Protein AF-A0A6L7Z6E6-F1 (afdb_monomer_lite)

Secondary structure (DSSP, 8-state):
----------PPPP---HHHHHHHHHHHHTT---S------STTS-HHHHHHHHHHHHT--SSSSS-SSSHHHHHHHTT--TT-------PPPSS---HHHHHHHHHHHHHHHHHHHHHS-SPPP-S-S--PPPGGGGGGTT-

pLDDT: mean 84.05, std 14.85, range [33.03, 96.75]

Structure (mmCIF, N/CA/C/O backbone):
data_AF-A0A6L7Z6E6-F1
#
_entry.id   AF-A0A6L7Z6E6-F1
#
loop_
_atom_site.group_PDB
_atom_site.id
_atom_site.type_symbol
_atom_site.label_atom_id
_atom_site.label_alt_id
_atom_site.label_comp_id
_atom_site.label_asym_id
_atom_site.label_entity_id
_atom_site.label_seq_id
_atom_site.pdbx_PDB_ins_code
_atom_site.Cartn_x
_atom_site.Cartn_y
_atom_site.Cartn_z
_atom_site.occupancy
_atom_site.B_iso_or_equiv
_atom_site.auth_seq_id
_atom_site.auth_comp_id
_atom_site.auth_asym_id
_atom_site.auth_atom_id
_atom_site.pdbx_PDB_model_num
ATOM 1 N N . MET A 1 1 ? -24.238 17.862 -22.749 1.00 34.19 1 MET A N 1
ATOM 2 C CA . MET A 1 1 ? -22.838 18.314 -22.586 1.00 34.19 1 MET A CA 1
ATOM 3 C C . MET A 1 1 ? -22.547 18.560 -21.108 1.00 34.19 1 MET A C 1
ATOM 5 O O . MET A 1 1 ? -22.607 19.686 -20.641 1.00 34.19 1 MET A O 1
ATOM 9 N N . THR A 1 2 ? -22.264 17.507 -20.345 1.00 33.31 2 THR A N 1
ATOM 10 C CA . THR A 1 2 ? -21.735 17.627 -18.981 1.00 33.31 2 THR A CA 1
ATOM 11 C C . THR A 1 2 ? -20.243 17.354 -19.055 1.00 33.31 2 THR A C 1
ATOM 13 O O . THR A 1 2 ? -19.814 16.270 -19.447 1.00 33.31 2 THR A O 1
ATOM 16 N N . ARG A 1 3 ? -19.441 18.376 -18.746 1.00 34.81 3 ARG A N 1
ATOM 17 C CA . ARG A 1 3 ? -17.991 18.257 -18.601 1.00 34.81 3 ARG A CA 1
ATOM 18 C C . ARG A 1 3 ? -17.717 17.154 -17.574 1.00 34.81 3 ARG A C 1
ATOM 20 O O . ARG A 1 3 ? -17.833 17.395 -16.376 1.00 34.81 3 ARG A O 1
ATOM 27 N N . ARG A 1 4 ? -17.336 15.954 -18.029 1.00 38.50 4 ARG A N 1
ATOM 28 C CA . ARG A 1 4 ? -16.547 15.020 -17.217 1.00 38.50 4 ARG A CA 1
ATOM 29 C C . ARG A 1 4 ? -15.215 15.720 -16.976 1.00 38.50 4 ARG A C 1
ATOM 31 O O . ARG A 1 4 ? -14.264 15.540 -17.731 1.00 38.50 4 ARG A O 1
ATOM 38 N N . GLY A 1 5 ? -15.189 16.608 -15.981 1.00 33.03 5 GLY A N 1
ATOM 39 C CA . GLY A 1 5 ? -13.944 17.094 -15.410 1.00 33.03 5 GLY A CA 1
ATOM 40 C C . GLY A 1 5 ? -13.086 15.874 -15.115 1.00 33.03 5 GLY A C 1
ATOM 41 O O . GLY A 1 5 ? -13.632 14.847 -14.712 1.00 33.03 5 GLY A O 1
ATOM 42 N N . ARG A 1 6 ? -11.785 15.965 -15.409 1.00 40.69 6 ARG A N 1
ATOM 43 C CA . ARG A 1 6 ? -10.768 14.977 -15.036 1.00 40.69 6 ARG A CA 1
ATOM 44 C C . ARG A 1 6 ? -11.063 14.481 -13.617 1.00 40.69 6 ARG A C 1
ATOM 46 O O . ARG A 1 6 ? -10.716 15.149 -12.654 1.00 40.69 6 ARG A O 1
ATOM 53 N N . ALA A 1 7 ? -11.767 13.361 -13.491 1.00 44.19 7 ALA A N 1
ATOM 54 C CA . ALA A 1 7 ? -11.924 12.696 -12.218 1.00 44.19 7 ALA A CA 1
ATOM 55 C C . ALA A 1 7 ? -10.531 12.167 -11.914 1.00 44.19 7 ALA A C 1
ATOM 57 O O . ALA A 1 7 ? -9.995 11.402 -12.717 1.00 44.19 7 ALA A O 1
ATOM 58 N N . ASP A 1 8 ? -9.921 12.672 -10.844 1.00 52.31 8 ASP A N 1
ATOM 59 C CA . ASP A 1 8 ? -8.631 12.226 -10.330 1.00 52.31 8 ASP A CA 1
ATOM 60 C C . ASP A 1 8 ? -8.484 10.715 -10.539 1.00 52.31 8 ASP A C 1
ATOM 62 O O . ASP A 1 8 ? -9.276 9.936 -10.006 1.00 52.31 8 ASP A O 1
ATOM 66 N N . ALA A 1 9 ? -7.524 10.312 -11.373 1.00 63.00 9 ALA A N 1
ATOM 67 C CA . ALA A 1 9 ? -7.288 8.917 -11.717 1.00 63.00 9 ALA A CA 1
ATOM 68 C C . ALA A 1 9 ? -6.926 8.153 -10.430 1.00 63.00 9 ALA A C 1
ATOM 70 O O . ALA A 1 9 ? -5.806 8.230 -9.929 1.00 63.00 9 ALA A O 1
ATOM 71 N N . SER A 1 10 ? -7.915 7.508 -9.821 1.00 67.25 10 SER A N 1
ATOM 72 C CA . SER A 1 10 ? -7.824 6.843 -8.526 1.00 67.25 10 SER A CA 1
ATOM 73 C C . SER A 1 10 ? -8.592 5.527 -8.618 1.00 67.25 10 SER A C 1
ATOM 75 O O . SER A 1 10 ? -9.678 5.503 -9.212 1.00 67.25 10 SER A O 1
ATOM 77 N N . PRO A 1 11 ? -8.072 4.427 -8.043 1.00 73.44 11 PRO A N 1
ATOM 78 C CA . PRO A 1 11 ? -8.787 3.163 -8.018 1.00 73.44 11 PRO A CA 1
ATOM 79 C C . PRO A 1 11 ? -10.180 3.303 -7.381 1.00 73.44 11 PRO A C 1
ATOM 81 O O . PRO A 1 11 ? -10.374 4.106 -6.458 1.00 73.44 11 PRO A O 1
ATOM 84 N N . PRO A 1 12 ? -11.167 2.509 -7.834 1.00 73.62 12 PRO A N 1
ATOM 85 C CA . PRO A 1 12 ? -12.499 2.524 -7.247 1.00 73.62 12 PRO A CA 1
ATOM 86 C C . PRO A 1 12 ? -12.455 2.101 -5.773 1.00 73.62 12 PRO A C 1
ATOM 88 O O . PRO A 1 12 ? -11.574 1.360 -5.333 1.00 73.62 12 PRO A O 1
ATOM 91 N N . ALA A 1 13 ? -13.445 2.552 -4.999 1.00 79.19 13 ALA A N 1
ATOM 92 C CA . ALA A 1 13 ? -13.588 2.136 -3.608 1.00 79.19 13 ALA A CA 1
ATOM 93 C C . ALA A 1 13 ? -13.787 0.613 -3.509 1.00 79.19 13 ALA A C 1
ATOM 95 O O . ALA A 1 13 ? -14.571 0.033 -4.263 1.00 79.19 13 ALA A O 1
ATOM 96 N N . PHE A 1 14 ? -13.104 -0.024 -2.556 1.00 85.31 14 PHE A N 1
ATOM 97 C CA . PHE A 1 14 ? -13.223 -1.460 -2.309 1.00 85.31 14 PHE A CA 1
ATOM 98 C C . PHE A 1 14 ? -14.614 -1.812 -1.757 1.00 85.31 14 PHE A C 1
ATOM 100 O O . PHE A 1 14 ? -15.100 -1.180 -0.817 1.00 85.31 14 PHE A O 1
ATOM 107 N N . ARG A 1 15 ? -15.261 -2.823 -2.347 1.00 84.94 15 ARG A N 1
ATOM 108 C CA . ARG A 1 15 ? -16.601 -3.309 -1.980 1.00 84.94 15 ARG A CA 1
ATOM 109 C C . ARG A 1 15 ? -16.581 -4.832 -1.806 1.00 84.94 15 ARG A C 1
ATOM 111 O O . ARG A 1 15 ? -15.738 -5.507 -2.385 1.00 84.94 15 ARG A O 1
ATOM 118 N N . GLY A 1 16 ? -17.538 -5.362 -1.042 1.00 90.25 16 GLY A N 1
ATOM 119 C CA . GLY A 1 16 ? -17.655 -6.798 -0.750 1.00 90.25 16 GLY A CA 1
ATOM 120 C C . GLY A 1 16 ? -16.907 -7.224 0.516 1.00 90.25 16 GLY A C 1
ATOM 121 O O . GLY A 1 16 ? -16.589 -6.375 1.354 1.00 90.25 16 GLY A O 1
ATOM 122 N N . HIS A 1 17 ? -16.676 -8.536 0.664 1.00 92.94 17 HIS A N 1
ATOM 123 C CA . HIS A 1 17 ? -15.865 -9.139 1.737 1.00 92.94 17 HIS A CA 1
ATOM 124 C C . HIS A 1 17 ? -16.218 -8.613 3.140 1.00 92.94 17 HIS A C 1
ATOM 126 O O . HIS A 1 17 ? -15.341 -8.166 3.874 1.00 92.94 17 HIS A O 1
ATOM 132 N N . LYS A 1 18 ? -17.513 -8.541 3.483 1.00 94.75 18 LYS A N 1
ATOM 133 C CA . LYS A 1 18 ? -17.989 -7.826 4.684 1.00 94.75 18 LYS A CA 1
ATOM 134 C C . LYS A 1 18 ? -17.409 -8.424 5.965 1.00 94.75 18 LYS A C 1
ATOM 136 O O . LYS A 1 18 ? -16.905 -7.678 6.800 1.00 94.75 18 LYS A O 1
ATOM 141 N N . GLU A 1 19 ? -17.435 -9.744 6.067 1.00 95.56 19 GLU A N 1
ATOM 142 C CA . GLU A 1 19 ? -16.967 -10.519 7.215 1.00 95.56 19 GLU A CA 1
ATOM 143 C C . GLU A 1 19 ? -15.454 -10.353 7.386 1.00 95.56 19 GLU A C 1
ATOM 145 O O . GLU A 1 19 ? -14.976 -10.010 8.465 1.00 95.56 19 GLU A O 1
ATOM 150 N N . LEU A 1 20 ? -14.701 -10.486 6.289 1.00 94.44 20 LEU A N 1
ATOM 151 C CA . LEU A 1 20 ? -13.252 -10.287 6.281 1.00 94.44 20 LEU A CA 1
ATOM 152 C C . LEU A 1 20 ? -12.868 -8.849 6.649 1.00 94.44 20 LEU A C 1
ATOM 154 O O . LEU A 1 20 ? -11.940 -8.637 7.428 1.00 94.44 20 LEU A O 1
ATOM 158 N N . ARG A 1 21 ? -13.588 -7.850 6.125 1.00 94.12 21 ARG A N 1
ATOM 159 C CA . ARG A 1 21 ? -13.359 -6.447 6.486 1.00 94.12 21 ARG A CA 1
ATOM 160 C C . ARG A 1 21 ? -13.622 -6.206 7.970 1.00 94.12 21 ARG A C 1
ATOM 162 O O . ARG A 1 21 ? -12.793 -5.585 8.621 1.00 94.12 21 ARG A O 1
ATOM 169 N N . ALA A 1 22 ? -14.716 -6.730 8.520 1.00 94.12 22 ALA A N 1
ATOM 170 C CA . ALA A 1 22 ? -15.003 -6.612 9.949 1.00 94.12 22 ALA A CA 1
ATOM 171 C C . ALA A 1 22 ? -13.909 -7.266 10.813 1.00 94.12 22 ALA A C 1
ATOM 173 O O . ALA A 1 22 ? -13.439 -6.652 11.771 1.00 94.12 22 ALA A O 1
ATOM 174 N N . ALA A 1 23 ? -13.449 -8.464 10.437 1.00 95.19 23 ALA A N 1
ATOM 175 C CA . ALA A 1 23 ? -12.379 -9.168 11.140 1.00 95.19 23 ALA A CA 1
ATOM 176 C C . ALA A 1 23 ? -11.054 -8.385 11.119 1.00 95.19 23 ALA A C 1
ATOM 178 O O . ALA A 1 23 ? -10.439 -8.189 12.166 1.00 95.19 23 ALA A O 1
ATOM 179 N N . LEU A 1 24 ? -10.640 -7.876 9.953 1.00 95.06 24 LEU A N 1
ATOM 180 C CA . LEU A 1 24 ? -9.413 -7.083 9.810 1.00 95.06 24 LEU A CA 1
ATOM 181 C C . LEU A 1 24 ? -9.493 -5.745 10.554 1.00 95.06 24 LEU A C 1
ATOM 183 O O . LEU A 1 24 ? -8.534 -5.359 11.220 1.00 95.06 24 LEU A O 1
ATOM 187 N N . SER A 1 25 ? -10.635 -5.056 10.485 1.00 93.56 25 SER A N 1
ATOM 188 C CA . SER A 1 25 ? -10.872 -3.829 11.251 1.00 93.56 25 SER A CA 1
ATOM 189 C C . SER A 1 25 ? -10.802 -4.088 12.756 1.00 93.56 25 SER A C 1
ATOM 191 O O . SER A 1 25 ? -10.158 -3.323 13.471 1.00 93.56 25 SER A O 1
ATOM 193 N N . SER A 1 26 ? -11.389 -5.189 13.240 1.00 94.81 26 SER A N 1
ATOM 194 C CA . SER A 1 26 ? -11.287 -5.569 14.651 1.00 94.81 26 SER A CA 1
ATOM 195 C C . SER A 1 26 ? -9.857 -5.938 15.052 1.00 94.81 26 SER A C 1
ATOM 197 O O . SER A 1 26 ? -9.450 -5.599 16.159 1.00 94.81 26 SER A O 1
ATOM 199 N N . ALA A 1 27 ? -9.103 -6.645 14.208 1.00 95.62 27 ALA A N 1
ATOM 200 C CA . ALA A 1 27 ? -7.716 -7.007 14.504 1.00 95.62 27 ALA A CA 1
ATOM 201 C C . ALA A 1 27 ? -6.813 -5.768 14.577 1.00 95.62 27 ALA A C 1
ATOM 203 O O . ALA A 1 27 ? -5.971 -5.667 15.463 1.00 95.62 27 ALA A O 1
ATOM 204 N N . LEU A 1 28 ? -7.029 -4.791 13.691 1.00 93.50 28 LEU A N 1
ATOM 205 C CA . LEU A 1 28 ? -6.336 -3.504 13.741 1.00 93.50 28 LEU A CA 1
ATOM 206 C C . LEU A 1 28 ? -6.677 -2.712 15.005 1.00 93.50 28 LEU A C 1
ATOM 208 O O . LEU A 1 28 ? -5.767 -2.218 15.659 1.00 93.50 28 LEU A O 1
ATOM 212 N N . ALA A 1 29 ? -7.960 -2.626 15.368 1.00 91.88 29 ALA A N 1
ATOM 213 C CA . ALA A 1 29 ? -8.397 -1.910 16.569 1.00 91.88 29 ALA A CA 1
ATOM 214 C C . ALA A 1 29 ? -7.865 -2.534 17.870 1.00 91.88 29 ALA A C 1
ATOM 216 O O . ALA A 1 29 ? -7.687 -1.834 18.860 1.00 91.88 29 ALA A O 1
ATOM 217 N N . ARG A 1 30 ? -7.622 -3.850 17.870 1.00 95.88 30 ARG A N 1
ATOM 218 C CA . ARG A 1 30 ? -7.055 -4.594 19.005 1.00 95.88 30 ARG A CA 1
ATOM 219 C C . ARG A 1 30 ? -5.529 -4.701 18.959 1.00 95.88 30 ARG A C 1
ATOM 221 O O . ARG A 1 30 ? -4.965 -5.354 19.826 1.00 95.88 30 ARG A O 1
ATOM 228 N N . GLU A 1 31 ? -4.885 -4.134 17.938 1.00 94.12 31 GLU A N 1
ATOM 229 C CA . GLU A 1 31 ? -3.440 -4.259 17.693 1.00 94.12 31 GLU A CA 1
ATOM 230 C C . GLU A 1 31 ? -2.948 -5.718 17.586 1.00 94.12 31 GLU A C 1
ATOM 232 O O . GLU A 1 31 ? -1.794 -6.030 17.860 1.00 94.12 31 GLU A O 1
ATOM 237 N N . THR A 1 32 ? -3.818 -6.631 17.141 1.00 96.75 32 THR A N 1
ATOM 238 C CA . THR A 1 32 ? -3.513 -8.065 16.985 1.00 96.75 32 THR A CA 1
ATOM 239 C C . THR A 1 32 ? -3.244 -8.479 15.540 1.00 96.75 32 THR A C 1
ATOM 241 O O . THR A 1 32 ? -3.034 -9.662 15.262 1.00 96.75 32 THR A O 1
ATOM 244 N N . LEU A 1 33 ? -3.268 -7.535 14.593 1.00 94.56 33 LEU A N 1
ATOM 245 C CA . LEU A 1 33 ? -2.946 -7.831 13.201 1.00 94.56 33 LEU A CA 1
ATOM 246 C C . LEU A 1 33 ? -1.458 -8.232 13.079 1.00 94.56 33 LEU A C 1
ATOM 248 O O . LEU A 1 33 ? -0.597 -7.469 13.517 1.00 94.56 33 LEU A O 1
ATOM 252 N N . PRO A 1 34 ? -1.129 -9.379 12.452 1.00 93.94 34 PRO A N 1
ATOM 253 C CA . PRO A 1 34 ? 0.258 -9.783 12.245 1.00 93.94 34 PRO A CA 1
ATOM 254 C C . PRO A 1 34 ? 1.055 -8.765 11.425 1.00 93.94 34 PRO A C 1
ATOM 256 O O . PRO A 1 34 ? 0.514 -8.094 10.545 1.00 93.94 34 PRO A O 1
ATOM 259 N N . ALA A 1 35 ? 2.373 -8.734 11.636 1.00 91.00 35 ALA A N 1
ATOM 260 C CA . ALA A 1 35 ? 3.288 -7.873 10.881 1.00 91.00 35 ALA A CA 1
ATOM 261 C C . ALA A 1 35 ? 3.306 -8.171 9.369 1.00 91.00 35 ALA A C 1
ATOM 263 O O . ALA A 1 35 ? 3.698 -7.329 8.567 1.00 91.00 35 ALA A O 1
ATOM 264 N N . THR A 1 36 ? 2.907 -9.376 8.956 1.00 93.00 36 THR A N 1
ATOM 265 C CA . THR A 1 36 ? 2.841 -9.782 7.549 1.00 93.00 36 THR A CA 1
ATOM 266 C C . THR A 1 36 ? 1.544 -10.530 7.285 1.00 93.00 36 THR A C 1
ATOM 268 O O . THR A 1 36 ? 1.191 -11.456 8.011 1.00 93.00 36 THR A O 1
ATOM 271 N N . VAL A 1 37 ? 0.844 -10.136 6.220 1.00 93.25 37 VAL A N 1
ATOM 272 C CA . VAL A 1 37 ? -0.425 -10.735 5.797 1.00 93.25 37 VAL A CA 1
ATOM 273 C C . VAL A 1 37 ? -0.304 -11.196 4.349 1.00 93.25 37 VAL A C 1
ATOM 275 O O . VAL A 1 37 ? -0.014 -10.397 3.459 1.00 93.25 37 VAL A O 1
ATOM 278 N N . LEU A 1 38 ? -0.571 -12.480 4.104 1.00 95.19 38 LEU A N 1
ATOM 279 C CA . LEU A 1 38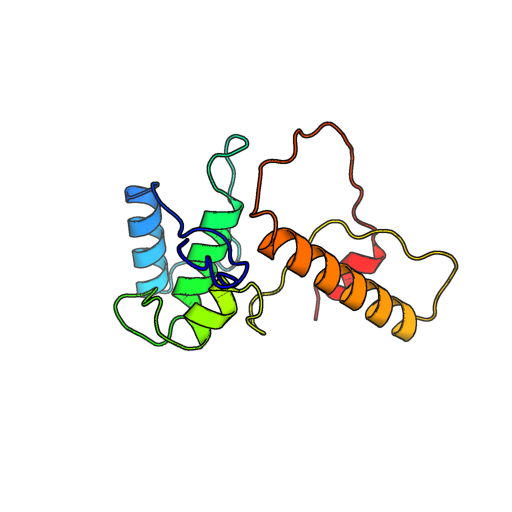 ? -0.689 -13.038 2.759 1.00 95.19 38 LEU A CA 1
ATOM 280 C C . LEU A 1 38 ? -2.159 -13.030 2.321 1.00 95.19 38 LEU A C 1
ATOM 282 O O . LEU A 1 38 ? -2.986 -13.738 2.888 1.00 95.19 38 LEU A O 1
ATOM 286 N N . ILE A 1 39 ? -2.481 -12.258 1.282 1.00 93.50 39 ILE A N 1
ATOM 287 C CA . ILE A 1 39 ? -3.822 -12.228 0.682 1.00 93.50 39 ILE A CA 1
ATOM 288 C C . ILE A 1 39 ? -3.831 -13.134 -0.551 1.00 93.50 39 ILE A C 1
ATOM 290 O O . ILE A 1 39 ? -3.207 -12.819 -1.565 1.00 93.50 39 ILE A O 1
ATOM 294 N N . HIS A 1 40 ? -4.584 -14.229 -0.493 1.00 93.00 40 HIS A N 1
ATOM 295 C CA . HIS A 1 40 ? -4.721 -15.186 -1.592 1.00 93.00 40 HIS A CA 1
ATOM 296 C C . HIS A 1 40 ? -6.182 -15.339 -2.039 1.00 93.00 40 HIS A C 1
ATOM 298 O O . HIS A 1 40 ? -7.116 -14.979 -1.326 1.00 93.00 40 HIS A O 1
ATOM 304 N N . GLY A 1 41 ? -6.384 -15.837 -3.260 1.00 90.69 41 GLY A N 1
ATOM 305 C CA . GLY A 1 41 ? -7.709 -16.025 -3.852 1.00 90.69 41 GLY A CA 1
ATOM 306 C C . GLY A 1 41 ? -7.695 -15.915 -5.375 1.00 90.69 41 GLY A C 1
ATOM 307 O O . GLY A 1 41 ? -6.686 -15.519 -5.970 1.00 90.69 41 GLY A O 1
ATOM 308 N N . MET A 1 42 ? -8.830 -16.234 -6.000 1.00 89.44 42 MET A N 1
ATOM 309 C CA . MET A 1 42 ? -8.984 -16.240 -7.459 1.00 89.44 42 MET A CA 1
ATOM 310 C C . MET A 1 42 ? -8.587 -14.900 -8.114 1.00 89.44 42 MET A C 1
ATOM 312 O O . MET A 1 42 ? -8.652 -13.836 -7.477 1.00 89.44 42 MET A O 1
ATOM 316 N N . PRO A 1 43 ? -8.147 -14.905 -9.385 1.00 85.19 43 PRO A N 1
ATOM 317 C CA . PRO A 1 43 ? -7.990 -13.679 -10.162 1.00 85.19 43 PRO A CA 1
ATOM 318 C C . PRO A 1 43 ? -9.270 -12.831 -10.118 1.00 85.19 43 PRO A C 1
ATOM 320 O O . PRO A 1 43 ? -10.378 -13.355 -10.128 1.00 85.19 43 PRO A O 1
ATOM 323 N N . GLY A 1 44 ? -9.124 -11.512 -9.994 1.00 84.56 44 GLY A N 1
ATOM 324 C CA . GLY A 1 44 ? -10.263 -10.586 -9.999 1.00 84.56 44 GLY A CA 1
ATOM 325 C C . GLY A 1 44 ? -11.044 -10.441 -8.684 1.00 84.56 44 GLY A C 1
ATOM 326 O O . GLY A 1 44 ? -11.845 -9.520 -8.585 1.00 84.56 44 GLY A O 1
ATOM 327 N N . CYS A 1 45 ? -10.781 -11.226 -7.628 1.00 88.56 45 CYS A N 1
ATOM 328 C CA . CYS A 1 45 ? -11.525 -11.106 -6.356 1.00 88.56 45 CYS A CA 1
ATOM 329 C C . CYS A 1 45 ? -11.239 -9.825 -5.533 1.00 88.56 45 CYS A C 1
ATOM 331 O O . CYS A 1 45 ? -11.773 -9.661 -4.435 1.00 88.56 45 CYS A O 1
ATOM 333 N N . GLY A 1 46 ? -10.399 -8.916 -6.044 1.00 89.19 46 GLY A N 1
ATOM 334 C CA . GLY A 1 46 ? -10.089 -7.635 -5.402 1.00 89.19 46 GLY A CA 1
ATOM 335 C C . GLY A 1 46 ? -8.929 -7.666 -4.402 1.00 89.19 46 GLY A C 1
ATOM 336 O O . GLY A 1 46 ? -8.878 -6.809 -3.527 1.00 89.19 46 GLY A O 1
ATOM 337 N N . LYS A 1 47 ? -7.980 -8.608 -4.518 1.00 90.94 47 LYS A N 1
ATOM 338 C CA . LYS A 1 47 ? -6.828 -8.746 -3.595 1.00 90.94 47 LYS A CA 1
ATOM 339 C C . LYS A 1 47 ? -6.042 -7.446 -3.391 1.00 90.94 47 LYS A C 1
ATOM 341 O O . LYS A 1 47 ? -5.789 -7.041 -2.263 1.00 90.94 47 LYS A O 1
ATOM 346 N N . GLN A 1 48 ? -5.687 -6.772 -4.485 1.00 90.69 48 GLN A N 1
ATOM 347 C CA . GLN A 1 48 ? -4.922 -5.521 -4.435 1.00 90.69 48 GLN A CA 1
ATOM 348 C C . GLN A 1 48 ? -5.764 -4.376 -3.845 1.00 90.69 48 GLN A C 1
ATOM 350 O O . GLN A 1 48 ? -5.261 -3.562 -3.075 1.00 90.69 48 GLN A O 1
ATOM 355 N N . SER A 1 49 ? -7.068 -4.346 -4.137 1.00 91.38 49 SER A N 1
ATOM 356 C CA . SER A 1 49 ? -8.004 -3.389 -3.538 1.00 91.38 49 SER A CA 1
ATOM 357 C C . SER A 1 49 ? -8.186 -3.614 -2.034 1.00 91.38 49 SER A C 1
ATOM 359 O O . SER A 1 49 ? -8.265 -2.637 -1.292 1.00 91.38 49 SER A O 1
ATOM 361 N N . LEU A 1 50 ? -8.212 -4.871 -1.577 1.00 93.56 50 LEU A N 1
ATOM 362 C CA . LEU A 1 50 ? -8.240 -5.228 -0.159 1.00 93.56 50 LEU A CA 1
ATOM 363 C C . LEU A 1 50 ? -6.950 -4.787 0.545 1.00 93.56 50 LEU A C 1
ATOM 365 O O . LEU A 1 50 ? -7.028 -4.171 1.603 1.00 93.56 50 LEU A O 1
ATOM 369 N N . ALA A 1 51 ? -5.783 -5.048 -0.055 1.00 94.00 51 ALA A N 1
ATOM 370 C CA . ALA A 1 51 ? -4.491 -4.615 0.483 1.00 94.00 51 ALA A CA 1
ATOM 371 C C . ALA A 1 51 ? -4.429 -3.087 0.641 1.00 94.00 51 ALA A C 1
ATOM 373 O O . ALA A 1 51 ? -4.079 -2.579 1.706 1.00 94.00 51 ALA A O 1
ATOM 374 N N . LEU A 1 52 ? -4.858 -2.347 -0.389 1.00 93.69 52 LEU A N 1
ATOM 375 C CA . LEU A 1 52 ? -4.945 -0.889 -0.331 1.00 93.69 52 LEU A CA 1
ATOM 376 C C . LEU A 1 52 ? -5.953 -0.419 0.724 1.00 93.69 52 LEU A C 1
ATOM 378 O O . LEU A 1 52 ? -5.681 0.525 1.458 1.00 93.69 52 LEU A O 1
ATOM 382 N N . TRP A 1 53 ? -7.117 -1.059 0.825 1.00 94.62 53 TRP A N 1
ATOM 383 C CA . TRP A 1 53 ? -8.103 -0.745 1.859 1.00 94.62 53 TRP A CA 1
ATOM 384 C C . TRP A 1 53 ? -7.547 -0.964 3.275 1.00 94.62 53 TRP A C 1
ATOM 386 O O . TRP A 1 53 ? -7.746 -0.110 4.137 1.00 94.62 53 TRP A O 1
ATOM 396 N N . LEU A 1 54 ? -6.792 -2.041 3.498 1.00 95.06 54 LEU A N 1
ATOM 397 C CA . LEU A 1 54 ? -6.169 -2.341 4.787 1.00 95.06 54 LEU A CA 1
ATOM 398 C C . LEU A 1 54 ? -5.106 -1.295 5.158 1.00 95.06 54 LEU A C 1
ATOM 400 O O . LEU A 1 54 ? -5.138 -0.753 6.263 1.00 95.06 54 LEU A O 1
ATOM 404 N N . ALA A 1 55 ? -4.228 -0.944 4.212 1.00 94.81 55 ALA A N 1
ATOM 405 C CA . ALA A 1 55 ? -3.241 0.123 4.392 1.00 94.81 55 ALA A CA 1
ATOM 406 C C . ALA A 1 55 ? -3.915 1.468 4.717 1.00 94.81 55 ALA A C 1
ATOM 408 O O . ALA A 1 55 ? -3.476 2.206 5.597 1.00 94.81 55 ALA A O 1
ATOM 409 N N . ARG A 1 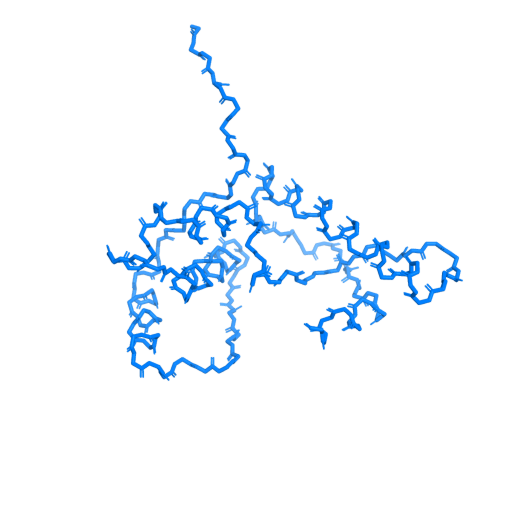56 ? -5.040 1.763 4.052 1.00 94.44 56 ARG A N 1
ATOM 410 C CA . ARG A 1 56 ? -5.828 2.977 4.295 1.00 94.44 56 ARG A CA 1
ATOM 411 C C . ARG A 1 56 ? -6.415 3.035 5.694 1.00 94.44 56 ARG A C 1
ATOM 413 O O . ARG A 1 56 ? -6.406 4.114 6.268 1.00 94.44 56 ARG A O 1
ATOM 420 N N . ILE A 1 57 ? -6.922 1.924 6.232 1.00 94.75 57 ILE A N 1
ATOM 421 C CA . ILE A 1 57 ? -7.397 1.887 7.623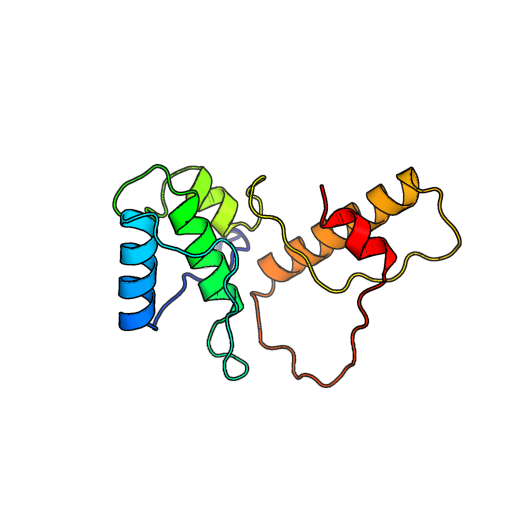 1.00 94.75 57 ILE A CA 1
ATOM 422 C C . ILE A 1 57 ? -6.241 2.150 8.571 1.00 94.75 57 ILE A C 1
ATOM 424 O O . ILE A 1 57 ? -6.373 2.995 9.450 1.00 94.75 57 ILE A O 1
ATOM 428 N N . ARG A 1 58 ? -5.108 1.468 8.368 1.00 94.69 58 ARG A N 1
ATOM 429 C CA . ARG A 1 58 ? -3.947 1.576 9.257 1.00 94.69 58 ARG A CA 1
ATOM 430 C C . ARG A 1 58 ? -3.415 3.007 9.374 1.00 94.69 58 ARG A C 1
ATOM 432 O O . ARG A 1 58 ? -2.995 3.395 10.458 1.00 94.69 58 ARG A O 1
ATOM 439 N N . LEU A 1 59 ? -3.440 3.759 8.274 1.00 95.56 59 LEU A N 1
ATOM 440 C CA . LEU A 1 59 ? -2.934 5.135 8.179 1.00 95.56 59 LEU A CA 1
ATOM 441 C C . LEU A 1 59 ? -4.027 6.199 8.379 1.00 95.56 59 LEU A C 1
ATOM 443 O O . LEU A 1 59 ? -3.762 7.398 8.277 1.00 95.56 59 LEU A O 1
ATOM 447 N N . CYS A 1 60 ? -5.279 5.790 8.597 1.00 95.88 60 CYS A N 1
ATOM 448 C CA . CYS A 1 60 ? -6.390 6.717 8.750 1.00 95.88 60 CYS A CA 1
ATOM 449 C C . CYS A 1 60 ? -6.298 7.454 10.088 1.00 95.88 60 CYS A C 1
ATOM 451 O O . CYS A 1 60 ? -6.238 6.839 11.143 1.00 95.88 60 CYS A O 1
ATOM 453 N N . THR A 1 61 ? -6.378 8.781 10.040 1.00 96.38 61 THR A N 1
ATOM 454 C CA . THR A 1 61 ? -6.408 9.655 11.225 1.00 96.38 61 THR A CA 1
ATOM 455 C C . THR A 1 61 ? -7.815 10.089 11.646 1.00 96.38 61 THR A C 1
ATOM 457 O O . THR A 1 61 ? -7.963 10.911 12.542 1.00 96.38 61 THR A O 1
ATOM 460 N N . GLY A 1 62 ? -8.856 9.594 10.974 1.00 94.25 62 GLY A N 1
ATOM 461 C CA . GLY A 1 62 ? -10.250 9.929 11.269 1.00 94.25 62 GLY A CA 1
ATOM 462 C C . GLY A 1 62 ? -11.101 8.700 11.567 1.00 94.25 62 GLY A C 1
ATOM 463 O O . GLY A 1 62 ? -10.727 7.582 11.219 1.00 94.25 62 GLY A O 1
ATOM 464 N N . ASP A 1 63 ? -12.276 8.948 12.140 1.00 91.50 63 ASP A N 1
ATOM 465 C CA . ASP A 1 63 ? -13.246 7.934 12.556 1.00 91.50 63 ASP A CA 1
ATOM 466 C C . ASP A 1 63 ? -14.588 8.113 11.801 1.00 91.50 63 ASP A C 1
ATOM 468 O O . ASP A 1 63 ? -14.984 9.265 11.543 1.00 91.50 63 ASP A O 1
ATOM 472 N N . PRO A 1 64 ? -15.271 7.025 11.383 1.00 89.75 64 PRO A N 1
ATOM 473 C CA . PRO A 1 64 ? -14.788 5.638 11.334 1.00 89.75 64 PRO A CA 1
ATOM 474 C C . PRO A 1 64 ? -13.678 5.431 10.296 1.00 89.75 64 PRO A C 1
ATOM 476 O O . PRO A 1 64 ? -13.688 6.054 9.235 1.00 89.75 64 PRO A O 1
ATOM 479 N N . ALA A 1 65 ? -12.724 4.539 10.581 1.00 90.81 65 ALA A N 1
ATOM 480 C CA . ALA A 1 65 ? -11.643 4.197 9.655 1.00 90.81 65 ALA A CA 1
ATOM 481 C C . ALA A 1 65 ? -12.076 3.119 8.626 1.00 90.81 65 ALA A C 1
ATOM 483 O O . ALA A 1 65 ? -12.651 2.100 9.010 1.00 90.81 65 ALA A O 1
ATOM 484 N N . PRO A 1 66 ? -11.776 3.282 7.319 1.00 92.88 66 PRO A N 1
ATOM 485 C CA . PRO A 1 66 ? -11.150 4.446 6.706 1.00 92.88 66 PRO A CA 1
ATOM 486 C C . PRO A 1 66 ? -12.195 5.553 6.489 1.00 92.88 66 PRO A C 1
ATOM 488 O O . PRO A 1 66 ? -13.257 5.306 5.924 1.00 92.88 66 PRO A O 1
ATOM 491 N N . CYS A 1 67 ? -11.882 6.786 6.895 1.00 93.50 67 CYS A N 1
ATOM 492 C CA . CYS A 1 67 ? -12.857 7.886 6.880 1.00 93.50 67 CYS A CA 1
ATOM 493 C C . CYS A 1 67 ? -13.022 8.560 5.512 1.00 93.50 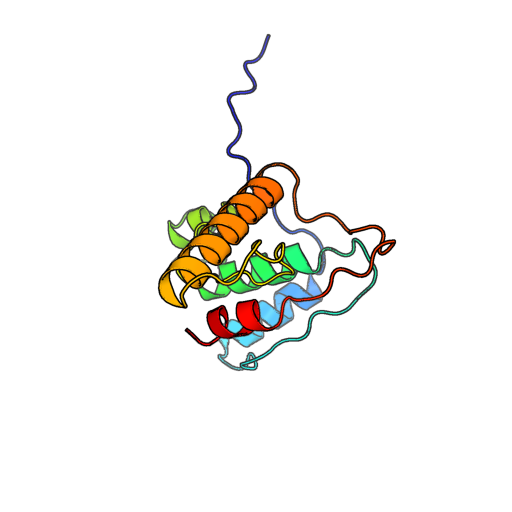67 CYS A C 1
ATOM 495 O O . CYS A 1 67 ? -13.856 9.448 5.355 1.00 93.50 67 CYS A O 1
ATOM 497 N N . ASP A 1 68 ? -12.178 8.207 4.540 1.00 90.88 68 ASP A N 1
ATOM 498 C CA . ASP A 1 68 ? -12.167 8.709 3.159 1.00 90.88 68 ASP A CA 1
ATOM 499 C C . ASP A 1 68 ? -11.949 10.226 2.970 1.00 90.88 68 ASP A C 1
ATOM 501 O O . ASP A 1 68 ? -11.745 10.670 1.841 1.00 90.88 68 ASP A O 1
ATOM 505 N N . ARG A 1 69 ? -11.902 11.010 4.053 1.00 93.44 69 ARG A N 1
ATOM 506 C CA . ARG A 1 69 ? -11.802 12.480 4.038 1.00 93.44 69 ARG A CA 1
ATOM 507 C C . ARG A 1 69 ? -10.461 13.034 4.513 1.00 93.44 69 ARG A C 1
ATOM 509 O O . ARG A 1 69 ? -10.064 14.114 4.078 1.00 93.44 69 ARG A O 1
ATOM 516 N N . CYS A 1 70 ? -9.746 12.318 5.383 1.00 96.00 70 CYS A N 1
ATOM 517 C CA . CYS A 1 70 ? -8.456 12.792 5.883 1.00 96.00 70 CYS A CA 1
ATOM 518 C C . CYS A 1 70 ? -7.375 12.765 4.789 1.00 96.00 70 CYS A C 1
ATOM 520 O O . CYS A 1 70 ? -7.488 12.052 3.787 1.00 96.00 70 CYS A O 1
ATOM 522 N N . THR A 1 71 ? -6.307 13.544 4.976 1.00 96.19 71 THR A N 1
ATOM 523 C CA . THR A 1 71 ? -5.195 13.633 4.014 1.00 96.19 71 THR A CA 1
ATOM 524 C C . THR A 1 71 ? -4.566 12.270 3.736 1.00 96.19 71 THR A C 1
ATOM 526 O O . THR A 1 71 ? -4.418 11.923 2.567 1.00 96.19 71 THR A O 1
ATOM 529 N N . SER A 1 72 ? -4.330 11.451 4.764 1.00 96.44 72 SER A N 1
ATOM 530 C CA . SER A 1 72 ? -3.805 10.090 4.602 1.00 96.44 72 SER A CA 1
ATOM 531 C C . SER A 1 72 ? -4.714 9.228 3.721 1.00 96.44 72 SER A C 1
ATOM 533 O O . SER A 1 72 ? -4.267 8.622 2.750 1.00 96.44 72 SER A O 1
ATOM 535 N N . CYS A 1 73 ? -6.030 9.244 3.969 1.00 94.50 73 CYS A N 1
ATOM 536 C CA . CYS A 1 73 ? -6.992 8.518 3.138 1.00 94.50 73 CYS A CA 1
ATOM 537 C C . CYS A 1 73 ? -6.996 9.003 1.681 1.00 94.50 73 CYS A C 1
ATOM 539 O O . CYS A 1 73 ? -7.069 8.169 0.776 1.00 94.50 73 CYS A O 1
ATOM 541 N N . ARG A 1 74 ? -6.918 10.320 1.444 1.00 93.56 74 ARG A N 1
ATOM 542 C CA . ARG A 1 74 ? -6.896 10.903 0.090 1.00 93.56 74 ARG A CA 1
ATOM 543 C C . ARG A 1 74 ? -5.620 10.536 -0.672 1.00 93.56 74 ARG A C 1
ATOM 545 O O . ARG A 1 74 ? -5.720 10.074 -1.807 1.00 93.56 74 ARG A O 1
ATOM 552 N N . LEU A 1 75 ? -4.449 10.668 -0.046 1.00 94.94 75 LEU A N 1
ATOM 553 C CA . LEU A 1 75 ? -3.159 10.293 -0.643 1.00 94.94 75 LEU A CA 1
ATOM 554 C C . LEU A 1 75 ? -3.090 8.793 -0.936 1.00 94.94 75 LEU A C 1
ATOM 556 O O . LEU A 1 75 ? -2.691 8.381 -2.023 1.00 94.94 75 LEU A O 1
ATOM 560 N N . ALA A 1 76 ? -3.553 7.964 -0.003 1.00 94.44 76 ALA A N 1
ATOM 561 C CA . ALA A 1 76 ? -3.587 6.522 -0.195 1.00 94.44 76 ALA A CA 1
ATOM 562 C C . ALA A 1 76 ? -4.528 6.119 -1.341 1.00 94.44 76 ALA A C 1
ATOM 564 O O . ALA A 1 76 ? -4.151 5.301 -2.177 1.00 94.44 76 ALA A O 1
ATOM 565 N N . ARG A 1 77 ? -5.713 6.741 -1.467 1.00 90.88 77 ARG A N 1
ATOM 566 C CA . ARG A 1 77 ? -6.596 6.534 -2.634 1.00 90.88 77 ARG A CA 1
ATOM 567 C C . ARG A 1 77 ? -5.924 6.900 -3.951 1.00 90.88 77 ARG A C 1
ATOM 569 O O . ARG A 1 77 ? -6.225 6.287 -4.968 1.00 90.88 77 ARG A O 1
ATOM 576 N N . ARG A 1 78 ? -5.035 7.886 -3.955 1.00 91.62 78 ARG A N 1
ATOM 577 C CA . ARG A 1 78 ? -4.275 8.273 -5.144 1.00 91.62 78 ARG A CA 1
ATOM 578 C C . ARG A 1 78 ? -3.012 7.442 -5.345 1.00 91.62 78 ARG A C 1
ATOM 580 O O . ARG A 1 78 ? -2.325 7.671 -6.320 1.00 91.62 78 ARG A O 1
ATOM 587 N N . LEU A 1 79 ? -2.703 6.451 -4.504 1.00 93.19 79 LEU A N 1
ATOM 588 C CA . LEU A 1 79 ? -1.433 5.709 -4.563 1.00 93.19 79 LEU A CA 1
ATOM 589 C C . LEU A 1 79 ? -0.209 6.638 -4.415 1.00 93.19 79 LEU A C 1
ATOM 591 O O . LEU A 1 79 ? 0.783 6.495 -5.129 1.00 93.19 79 LEU A O 1
ATOM 595 N N . GLU A 1 80 ? -0.320 7.648 -3.551 1.00 93.31 80 GLU A N 1
ATOM 596 C CA . GLU A 1 80 ? 0.680 8.712 -3.338 1.00 93.31 80 GLU A CA 1
ATOM 597 C C . GLU A 1 80 ? 1.092 8.846 -1.868 1.00 93.31 80 GLU A C 1
ATOM 599 O O . GLU A 1 80 ? 1.850 9.742 -1.515 1.00 93.31 80 GLU A O 1
ATOM 604 N N . HIS A 1 81 ? 0.576 7.986 -0.989 1.00 95.06 81 HIS A N 1
ATOM 605 C CA . HIS A 1 81 ? 0.922 8.053 0.425 1.00 95.06 81 HIS A CA 1
ATOM 606 C C . HIS A 1 81 ? 2.400 7.685 0.633 1.00 95.06 81 HIS A C 1
ATOM 608 O O . HIS A 1 81 ? 2.790 6.613 0.168 1.00 95.06 81 HIS A O 1
ATOM 614 N N . PRO A 1 82 ? 3.198 8.507 1.344 1.00 93.25 82 PRO A N 1
ATOM 615 C CA . PRO A 1 82 ? 4.623 8.237 1.548 1.00 93.25 82 PRO A CA 1
ATOM 616 C C . PRO A 1 82 ? 4.863 6.908 2.273 1.00 93.25 82 PRO A C 1
ATOM 618 O O . PRO A 1 82 ? 5.736 6.155 1.867 1.00 93.25 82 PRO A O 1
ATOM 621 N N . ASP A 1 83 ? 4.014 6.581 3.252 1.00 94.19 83 ASP A N 1
ATOM 622 C CA . ASP A 1 83 ? 4.125 5.339 4.035 1.00 94.19 83 ASP A CA 1
ATOM 623 C C . ASP A 1 83 ? 3.512 4.095 3.356 1.00 94.19 83 ASP A C 1
ATOM 625 O O . ASP A 1 83 ? 3.457 3.021 3.955 1.00 94.19 83 ASP A O 1
ATOM 629 N N . ILE A 1 84 ? 2.986 4.211 2.126 1.00 93.50 84 ILE A N 1
ATOM 630 C CA . ILE A 1 84 ? 2.511 3.048 1.359 1.00 93.50 84 ILE A CA 1
ATOM 631 C C . ILE A 1 84 ? 3.502 2.766 0.238 1.00 93.50 84 ILE A C 1
ATOM 633 O O . ILE A 1 84 ? 3.452 3.358 -0.843 1.00 93.50 84 ILE A O 1
ATOM 637 N N . HIS A 1 85 ? 4.354 1.779 0.480 1.00 91.06 85 HIS A N 1
ATOM 638 C CA . HIS A 1 85 ? 5.338 1.318 -0.486 1.00 91.06 85 HIS A CA 1
ATOM 639 C C . HIS A 1 85 ? 4.739 0.224 -1.372 1.00 91.06 85 HIS A C 1
ATOM 641 O O . HIS A 1 85 ? 4.167 -0.756 -0.896 1.00 91.06 85 HIS A O 1
ATOM 647 N N . TRP A 1 86 ? 4.858 0.405 -2.686 1.00 89.75 86 TRP A N 1
ATOM 648 C CA . TRP A 1 86 ? 4.399 -0.564 -3.674 1.00 89.75 86 TRP A CA 1
ATOM 649 C C . TRP A 1 86 ? 5.589 -1.243 -4.331 1.00 89.75 86 TRP A C 1
ATOM 651 O O . TRP A 1 86 ? 6.466 -0.572 -4.878 1.00 89.75 86 TRP A O 1
ATOM 661 N N . HIS A 1 87 ? 5.566 -2.572 -4.335 1.00 87.62 87 HIS A N 1
ATOM 662 C CA . HIS A 1 87 ? 6.587 -3.394 -4.967 1.00 87.62 87 HIS A CA 1
ATOM 663 C C . HIS A 1 87 ? 5.939 -4.345 -5.968 1.00 87.62 87 HIS A C 1
ATOM 665 O O . HIS A 1 87 ? 4.945 -5.010 -5.677 1.00 87.62 87 HIS A O 1
ATOM 671 N N . PHE A 1 88 ? 6.499 -4.381 -7.170 1.00 85.75 88 PHE A N 1
ATOM 672 C CA . PHE A 1 88 ? 6.053 -5.203 -8.288 1.00 85.75 88 PHE A CA 1
ATOM 673 C C . PHE A 1 88 ? 7.218 -5.364 -9.277 1.00 85.75 88 PHE A C 1
ATOM 675 O O . PHE A 1 88 ? 8.196 -4.617 -9.183 1.00 85.75 88 PHE A O 1
ATOM 682 N N . PRO A 1 89 ? 7.152 -6.323 -10.217 1.00 85.06 89 PRO A N 1
ATOM 683 C CA . PRO A 1 89 ? 8.167 -6.456 -11.255 1.00 85.06 89 PRO A CA 1
ATOM 684 C C . PRO A 1 89 ? 8.350 -5.146 -12.035 1.00 85.06 89 PRO A C 1
ATOM 686 O O . PRO A 1 89 ? 7.387 -4.586 -12.558 1.00 85.06 89 PRO A O 1
ATOM 689 N N . LEU A 1 90 ? 9.595 -4.673 -12.104 1.00 85.38 90 LEU A N 1
ATOM 690 C CA . LEU A 1 90 ? 10.012 -3.490 -12.856 1.00 85.38 90 LEU A CA 1
ATOM 691 C C . LEU A 1 90 ? 10.886 -3.909 -14.046 1.00 85.38 90 LEU A C 1
ATOM 693 O O . LEU A 1 90 ? 11.594 -4.918 -13.950 1.00 85.38 90 LEU A O 1
ATOM 697 N N . PRO A 1 91 ? 10.878 -3.148 -15.156 1.00 83.94 91 PRO A N 1
ATOM 698 C CA . PRO A 1 91 ? 11.762 -3.416 -16.280 1.00 83.94 91 PRO A CA 1
ATOM 699 C C . PRO A 1 91 ? 13.225 -3.339 -15.837 1.00 83.94 91 PRO A C 1
ATOM 701 O O . PRO A 1 91 ? 13.623 -2.444 -15.091 1.00 83.94 91 PRO A O 1
ATOM 704 N N . ARG A 1 92 ? 14.044 -4.275 -16.323 1.00 86.94 92 ARG A N 1
ATOM 705 C CA . ARG A 1 92 ? 15.487 -4.251 -16.078 1.00 86.94 92 ARG A CA 1
ATOM 706 C C . ARG A 1 92 ? 16.105 -3.042 -16.798 1.00 86.94 92 ARG A C 1
ATOM 708 O O . ARG A 1 92 ? 15.976 -2.958 -18.023 1.00 86.94 92 ARG A O 1
ATOM 715 N N . PRO A 1 93 ? 16.821 -2.149 -16.092 1.00 87.69 93 PRO A N 1
ATOM 716 C CA . PRO A 1 93 ? 17.563 -1.073 -16.736 1.00 87.69 93 PRO A CA 1
ATOM 717 C C . PRO A 1 93 ? 18.621 -1.615 -17.702 1.00 87.69 93 PRO A C 1
ATOM 719 O O . PRO A 1 93 ? 19.268 -2.627 -17.427 1.00 87.69 93 PRO A O 1
ATOM 722 N N . LYS A 1 94 ? 18.805 -0.942 -18.842 1.00 87.19 94 LYS A N 1
ATOM 723 C CA . LYS A 1 94 ? 19.851 -1.298 -19.810 1.00 87.19 94 LYS A CA 1
ATOM 724 C C . LYS A 1 94 ? 21.235 -0.901 -19.278 1.00 87.19 94 LYS A C 1
ATOM 726 O O . LYS A 1 94 ? 21.376 0.122 -18.614 1.00 87.19 94 LYS A O 1
ATOM 731 N N . GLY A 1 95 ? 22.254 -1.683 -19.634 1.00 87.94 95 GLY A N 1
ATOM 732 C CA . GLY A 1 95 ? 23.644 -1.439 -19.239 1.00 87.94 95 GLY A CA 1
ATOM 733 C C . GLY A 1 95 ? 23.955 -1.840 -17.793 1.00 87.94 95 GLY A C 1
ATOM 734 O O . GLY A 1 95 ? 23.244 -2.648 -17.196 1.00 87.94 95 GLY A O 1
ATOM 735 N N . ASN A 1 96 ? 25.042 -1.283 -17.252 1.00 87.12 96 ASN A N 1
ATOM 736 C CA . ASN A 1 96 ? 25.502 -1.507 -15.880 1.00 87.12 96 ASN A CA 1
ATOM 737 C C . ASN A 1 96 ? 25.579 -0.165 -15.121 1.00 87.12 96 ASN A C 1
ATOM 739 O O . ASN A 1 96 ? 26.665 0.403 -14.994 1.00 87.12 96 ASN A O 1
ATOM 743 N N . PRO A 1 97 ? 24.432 0.409 -14.710 1.00 88.69 97 PRO A N 1
ATOM 744 C CA . PRO A 1 97 ? 24.405 1.694 -14.016 1.00 88.69 97 PRO A CA 1
ATOM 745 C C . PRO A 1 97 ? 25.085 1.610 -12.643 1.00 88.69 97 PRO A C 1
ATOM 747 O O . PRO A 1 97 ? 25.095 0.558 -12.004 1.00 88.69 97 PRO A O 1
ATOM 750 N N . SER A 1 98 ? 25.599 2.743 -12.156 1.00 90.50 98 SER A N 1
ATOM 751 C CA . SER A 1 98 ? 26.051 2.859 -10.766 1.00 90.50 98 SER A CA 1
ATOM 752 C C . SER A 1 98 ? 24.895 2.595 -9.785 1.00 90.50 98 SER A C 1
ATOM 754 O O . SER A 1 98 ? 23.730 2.771 -10.156 1.00 90.50 98 SER A O 1
ATOM 756 N N . PRO A 1 99 ? 25.168 2.224 -8.519 1.00 87.81 99 PRO A N 1
ATOM 757 C CA . PRO A 1 99 ? 24.119 1.967 -7.529 1.00 87.81 99 PRO A CA 1
ATOM 758 C C . PRO A 1 99 ? 23.131 3.130 -7.346 1.00 87.81 99 PRO A C 1
ATOM 760 O O . PRO A 1 99 ? 21.926 2.908 -7.227 1.00 87.81 99 PRO A O 1
ATOM 763 N N . GLN A 1 100 ? 23.623 4.371 -7.365 1.00 88.44 1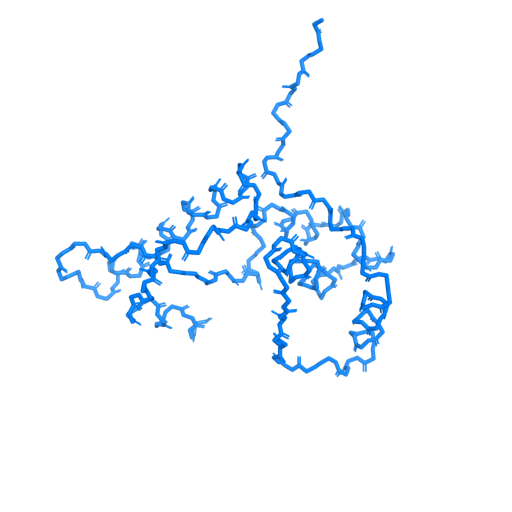00 GLN A N 1
ATOM 764 C CA . GLN A 1 100 ? 22.799 5.577 -7.246 1.00 88.44 100 GLN A CA 1
ATOM 765 C C . GLN A 1 100 ? 21.891 5.734 -8.468 1.00 88.44 100 GLN A C 1
ATOM 767 O O . GLN A 1 100 ? 20.677 5.879 -8.327 1.00 88.44 100 GLN A O 1
ATOM 772 N N . ARG A 1 101 ? 22.462 5.602 -9.672 1.00 90.75 101 ARG A N 1
ATOM 773 C CA . ARG A 1 101 ? 21.703 5.707 -10.920 1.00 90.75 101 ARG A CA 1
ATOM 774 C C . ARG A 1 101 ? 20.673 4.588 -11.055 1.00 90.75 101 ARG A C 1
ATOM 776 O O . ARG A 1 101 ? 19.576 4.811 -11.555 1.00 90.75 101 ARG A O 1
ATOM 783 N N . LEU A 1 102 ? 21.013 3.386 -10.601 1.00 88.94 102 LEU A N 1
ATOM 784 C CA . LEU A 1 102 ? 20.095 2.257 -10.566 1.00 88.94 102 LEU A CA 1
ATOM 785 C C . LEU A 1 102 ? 18.880 2.554 -9.677 1.00 88.94 102 LEU A C 1
ATOM 787 O O . LEU A 1 102 ? 17.754 2.301 -10.101 1.00 88.94 102 LEU A O 1
ATOM 791 N N . ALA A 1 103 ? 19.093 3.116 -8.485 1.00 86.81 103 ALA A N 1
ATOM 792 C CA . ALA A 1 103 ? 18.005 3.486 -7.583 1.00 86.81 103 ALA A CA 1
ATOM 793 C C . ALA A 1 103 ? 17.060 4.519 -8.222 1.00 86.81 103 ALA A C 1
ATOM 795 O O . ALA A 1 103 ? 15.850 4.313 -8.221 1.00 86.81 103 ALA A O 1
ATOM 796 N N . GLU A 1 104 ? 17.599 5.570 -8.843 1.00 89.88 104 GLU A N 1
ATOM 797 C CA . GLU A 1 104 ? 16.801 6.579 -9.561 1.00 89.88 104 GLU A CA 1
ATOM 798 C C . GLU A 1 104 ? 15.946 5.975 -10.684 1.00 89.88 104 GLU A C 1
ATOM 800 O O . GLU A 1 104 ? 14.770 6.315 -10.834 1.00 89.88 104 GLU A O 1
ATOM 805 N N . LEU A 1 105 ? 16.527 5.069 -11.480 1.00 91.12 105 LEU A N 1
ATOM 806 C CA . LEU A 1 105 ? 15.828 4.413 -12.588 1.00 91.12 105 LEU A CA 1
ATOM 807 C C . LEU A 1 105 ? 14.687 3.523 -12.086 1.00 91.12 105 LEU A C 1
ATOM 809 O O . LEU A 1 105 ? 13.602 3.528 -12.668 1.00 91.12 105 LEU A O 1
ATOM 813 N N . LEU A 1 106 ? 14.916 2.779 -11.003 1.00 88.62 106 LEU A N 1
ATOM 814 C CA . LEU A 1 106 ? 13.894 1.929 -10.395 1.00 88.62 106 LEU A CA 1
ATOM 815 C C . LEU A 1 106 ? 12.771 2.755 -9.761 1.00 88.62 106 LEU A C 1
ATOM 817 O O . LEU A 1 106 ? 11.603 2.418 -9.945 1.00 88.62 106 LEU A O 1
ATOM 821 N N . GLU A 1 107 ? 13.098 3.855 -9.079 1.00 88.81 107 GLU A N 1
ATOM 822 C CA . GLU A 1 107 ? 12.089 4.777 -8.547 1.00 88.81 107 GLU A CA 1
ATOM 823 C C . GLU A 1 107 ? 11.257 5.402 -9.668 1.00 88.81 107 GLU A C 1
ATOM 825 O O . GLU A 1 107 ? 10.027 5.403 -9.596 1.00 88.81 107 GLU A O 1
ATOM 830 N N . THR A 1 108 ? 11.899 5.849 -10.749 1.00 91.31 108 THR A N 1
ATOM 831 C CA . THR A 1 108 ? 11.201 6.387 -11.929 1.00 91.31 108 THR A CA 1
ATOM 832 C C . THR A 1 108 ? 10.234 5.354 -12.511 1.00 91.31 108 THR A C 1
ATOM 834 O O . THR A 1 108 ? 9.046 5.639 -12.668 1.00 91.31 108 THR A O 1
ATOM 837 N N . ALA A 1 109 ? 10.698 4.121 -12.732 1.00 90.69 109 ALA A N 1
ATOM 838 C CA . ALA A 1 109 ? 9.861 3.040 -13.249 1.00 90.69 109 ALA A CA 1
ATOM 839 C C . ALA A 1 109 ? 8.697 2.689 -12.298 1.00 90.69 109 ALA A C 1
ATOM 841 O O . ALA A 1 109 ? 7.580 2.405 -12.742 1.00 90.69 109 ALA A O 1
ATOM 842 N N . ARG A 1 110 ? 8.920 2.745 -10.977 1.00 89.88 110 ARG A N 1
ATOM 843 C CA . ARG A 1 110 ? 7.868 2.566 -9.964 1.00 89.88 110 ARG A CA 1
ATOM 844 C C . ARG A 1 110 ? 6.819 3.674 -10.052 1.00 89.88 110 ARG A C 1
ATOM 846 O O . ARG A 1 110 ? 5.624 3.373 -10.029 1.00 89.88 110 ARG A O 1
ATOM 853 N N . HIS A 1 111 ? 7.238 4.932 -10.183 1.00 90.50 111 HIS A N 1
ATOM 854 C CA . HIS A 1 111 ? 6.335 6.073 -10.351 1.00 90.50 111 HIS A CA 1
ATOM 855 C C . HIS A 1 111 ? 5.494 5.965 -11.629 1.00 90.50 111 HIS A C 1
ATOM 857 O O . HIS A 1 111 ? 4.279 6.176 -11.575 1.00 90.50 111 HIS A O 1
ATOM 863 N N . GLU A 1 112 ? 6.101 5.581 -12.752 1.00 91.19 112 GLU A N 1
ATOM 864 C CA . GLU A 1 112 ? 5.398 5.362 -14.022 1.00 91.19 112 GLU A CA 1
ATOM 865 C C . GLU A 1 112 ? 4.337 4.262 -13.900 1.00 91.19 112 GLU A C 1
ATOM 867 O O . GLU A 1 112 ? 3.183 4.457 -14.296 1.00 91.19 112 GLU A O 1
ATOM 872 N N . ARG A 1 113 ? 4.687 3.136 -13.271 1.00 89.06 113 ARG A N 1
ATOM 873 C CA . ARG A 1 113 ? 3.759 2.019 -13.065 1.00 89.06 113 ARG A CA 1
ATOM 874 C C . ARG A 1 113 ? 2.623 2.362 -12.099 1.00 89.06 113 ARG A C 1
ATOM 876 O O . ARG A 1 113 ? 1.481 1.974 -12.333 1.00 89.06 113 ARG A O 1
ATOM 883 N N . LEU A 1 114 ? 2.882 3.142 -11.048 1.00 90.38 114 LEU A N 1
ATOM 884 C CA . LEU A 1 114 ? 1.816 3.666 -10.186 1.00 90.38 114 LEU A CA 1
ATOM 885 C C . LEU A 1 114 ? 0.890 4.629 -10.940 1.00 90.38 114 LEU A C 1
ATOM 887 O O . LEU A 1 114 ? -0.324 4.595 -10.737 1.00 90.38 114 LEU A O 1
ATOM 891 N N . ALA A 1 115 ? 1.432 5.455 -11.837 1.00 89.94 115 ALA A N 1
ATOM 892 C CA . ALA A 1 115 ? 0.631 6.328 -12.692 1.00 89.94 115 ALA A CA 1
ATOM 893 C C . ALA A 1 115 ? -0.228 5.541 -13.697 1.00 89.94 115 ALA A C 1
ATOM 895 O O . ALA A 1 115 ? -1.299 6.010 -14.092 1.00 89.94 115 ALA A O 1
ATOM 896 N N . GLU A 1 116 ? 0.215 4.357 -14.120 1.00 88.38 116 GLU A N 1
ATOM 897 C CA . GLU A 1 116 ? -0.605 3.410 -14.877 1.00 88.38 116 GLU A CA 1
ATOM 898 C C . GLU A 1 116 ? -1.727 2.839 -14.004 1.00 88.38 116 GLU A C 1
ATOM 900 O O . GLU A 1 116 ? -2.886 2.989 -14.369 1.00 88.38 116 GLU A O 1
ATOM 905 N N . PHE A 1 117 ? -1.427 2.317 -12.808 1.00 87.81 117 PHE A N 1
ATOM 906 C CA . PHE A 1 117 ? -2.442 1.786 -11.879 1.00 87.81 117 PHE A CA 1
ATOM 907 C C . PHE A 1 117 ? -3.512 2.800 -11.465 1.00 87.81 117 PHE A C 1
ATOM 909 O O . PHE A 1 117 ? -4.640 2.428 -11.142 1.00 87.81 117 PHE A O 1
ATOM 916 N N . ARG A 1 118 ? -3.176 4.090 -11.458 1.00 86.56 118 ARG A N 1
ATOM 917 C CA . ARG A 1 118 ? -4.142 5.178 -11.260 1.00 86.56 118 ARG A CA 1
ATOM 918 C C . ARG A 1 118 ? -5.129 5.297 -12.422 1.00 86.56 118 ARG A C 1
ATOM 920 O O . ARG A 1 118 ? -6.316 5.512 -12.187 1.00 86.56 118 ARG A O 1
ATOM 927 N N . ARG A 1 119 ? -4.636 5.194 -13.661 1.00 83.75 119 ARG A N 1
ATOM 928 C CA . ARG A 1 119 ? -5.420 5.337 -14.902 1.00 83.75 119 ARG A CA 1
ATOM 929 C C . ARG A 1 119 ? -6.218 4.080 -15.221 1.00 83.75 119 ARG A C 1
ATOM 931 O O . ARG A 1 119 ? -7.400 4.162 -15.543 1.00 83.75 119 ARG A O 1
ATOM 938 N N . GLU A 1 120 ? -5.565 2.937 -15.103 1.00 80.31 120 GLU A N 1
ATOM 939 C CA . GLU A 1 120 ? -6.113 1.608 -15.311 1.00 80.31 120 GLU A CA 1
ATOM 940 C C . GLU A 1 120 ? -6.035 0.856 -13.984 1.00 80.31 120 GLU A C 1
ATOM 942 O O . GLU A 1 120 ? -4.994 0.287 -13.651 1.00 80.31 120 GLU A O 1
ATOM 947 N N . PRO A 1 121 ? -7.117 0.899 -13.184 1.00 73.12 121 PRO A N 1
ATOM 948 C CA . PRO A 1 121 ? -7.114 0.343 -11.843 1.00 73.12 121 PRO A CA 1
ATOM 949 C C . PRO A 1 121 ? -6.663 -1.108 -11.839 1.00 73.12 121 PRO A C 1
ATOM 951 O O . PRO A 1 121 ? -7.020 -1.844 -12.748 1.00 73.12 121 PRO A O 1
ATOM 954 N N . LEU A 1 122 ? -5.957 -1.482 -10.772 1.00 68.12 122 LEU A N 1
ATOM 955 C CA . LEU A 1 122 ? -5.614 -2.818 -10.261 1.00 68.12 122 LEU A CA 1
ATOM 956 C C . LEU A 1 122 ? -6.492 -3.970 -10.812 1.00 68.12 122 LEU A C 1
ATOM 958 O O . LEU A 1 122 ? -7.366 -4.503 -10.122 1.00 68.12 122 LEU A O 1
ATOM 962 N N . ARG A 1 123 ? -6.282 -4.326 -12.084 1.00 66.44 123 ARG A N 1
ATOM 963 C CA . ARG A 1 123 ? -6.995 -5.379 -12.816 1.00 66.44 123 ARG A CA 1
ATOM 964 C C . ARG A 1 123 ? -6.251 -6.693 -12.644 1.00 66.44 123 ARG A C 1
ATOM 966 O O . ARG A 1 123 ? -5.052 -6.723 -12.377 1.00 66.44 123 ARG A O 1
ATOM 973 N N . ALA A 1 124 ? -6.981 -7.792 -12.795 1.00 66.44 124 ALA A N 1
ATOM 974 C CA . ALA A 1 124 ? -6.341 -9.089 -12.912 1.00 66.44 124 ALA A CA 1
ATOM 975 C C . ALA A 1 124 ? -5.486 -9.093 -14.185 1.00 66.44 124 ALA A C 1
ATOM 977 O O . ALA A 1 124 ? -6.016 -8.857 -15.268 1.00 66.44 124 ALA A O 1
ATOM 978 N N . GLU A 1 125 ? -4.182 -9.332 -14.047 1.00 66.31 125 GLU A N 1
ATOM 979 C CA . GLU A 1 125 ? -3.379 -9.742 -15.195 1.00 66.31 125 GLU A CA 1
ATOM 980 C C . GLU A 1 125 ? -3.810 -11.167 -15.572 1.00 66.31 125 GLU A C 1
ATOM 982 O O . GLU A 1 125 ? -4.078 -12.000 -14.702 1.00 66.31 125 GLU A O 1
ATOM 987 N N . ASP A 1 126 ? -3.902 -11.429 -16.868 1.00 62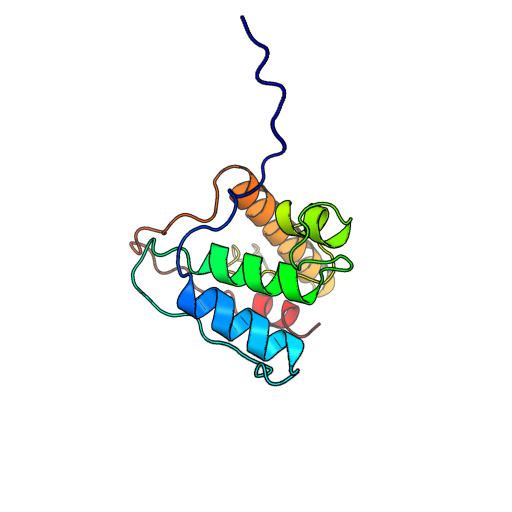.38 126 ASP A N 1
ATOM 988 C CA . ASP A 1 126 ? -4.327 -12.685 -17.493 1.00 62.38 126 ASP A CA 1
ATOM 989 C C . ASP A 1 126 ? -3.326 -13.839 -17.288 1.00 62.38 126 ASP A C 1
ATOM 991 O O . ASP A 1 126 ? -3.582 -14.968 -17.695 1.00 62.38 126 ASP A O 1
ATOM 995 N N . GLY A 1 127 ? -2.210 -13.586 -16.595 1.00 59.47 127 GLY A N 1
ATOM 996 C CA . GLY A 1 127 ? -1.245 -14.607 -16.178 1.00 59.47 127 GLY A CA 1
ATOM 997 C C . GLY A 1 127 ? -0.427 -15.197 -17.327 1.00 59.47 127 GLY A C 1
ATOM 998 O O . GLY A 1 127 ? 0.328 -16.141 -17.111 1.00 59.47 127 GLY A O 1
ATOM 999 N N . THR A 1 128 ? -0.540 -14.641 -18.533 1.00 57.72 128 THR A N 1
ATOM 1000 C CA . THR A 1 128 ? 0.039 -15.183 -19.772 1.00 57.72 128 THR A CA 1
ATOM 1001 C C . THR A 1 128 ? 1.519 -14.836 -19.975 1.00 57.72 128 THR A C 1
ATOM 1003 O O . THR A 1 128 ? 2.109 -15.218 -20.982 1.00 57.72 128 THR A O 1
ATOM 1006 N N . GLY A 1 129 ? 2.173 -14.177 -19.010 1.00 62.41 129 GLY A N 1
ATOM 1007 C CA . GLY A 1 129 ? 3.593 -13.835 -19.092 1.00 62.41 129 GLY A CA 1
ATOM 1008 C C . GLY A 1 129 ? 4.313 -13.936 -17.751 1.00 62.41 129 GLY A C 1
ATOM 1009 O O . GLY A 1 129 ? 3.928 -13.293 -16.775 1.00 62.41 129 GLY A O 1
ATOM 1010 N N . VAL A 1 130 ? 5.408 -14.702 -17.708 1.00 61.19 130 VAL A N 1
ATOM 1011 C CA . VAL A 1 130 ? 6.329 -14.693 -16.564 1.00 61.19 130 VAL A CA 1
ATOM 1012 C C . VAL A 1 130 ? 7.030 -13.336 -16.522 1.00 61.19 130 VAL A C 1
ATOM 1014 O O . VAL A 1 130 ? 7.927 -13.055 -17.315 1.00 61.19 130 VAL A O 1
ATOM 1017 N N . LYS A 1 131 ? 6.634 -12.482 -15.577 1.00 68.81 131 LYS A N 1
ATOM 1018 C CA . LYS A 1 131 ? 7.342 -11.236 -15.266 1.00 68.81 131 LYS A CA 1
ATOM 1019 C C . LYS A 1 131 ? 8.306 -11.498 -14.114 1.00 68.81 131 LYS A C 1
ATOM 1021 O O . LYS A 1 131 ? 7.900 -11.566 -12.956 1.00 68.81 131 LYS A O 1
ATOM 1026 N N . GLY A 1 132 ? 9.585 -11.680 -14.434 1.00 69.62 132 GLY A N 1
ATOM 1027 C CA . GLY A 1 132 ? 10.628 -11.853 -13.425 1.00 69.62 132 GLY A CA 1
ATOM 1028 C C . GLY A 1 132 ? 10.833 -10.581 -12.602 1.00 69.62 132 GLY A C 1
ATOM 1029 O O . GLY A 1 132 ? 10.835 -9.474 -13.140 1.00 69.62 132 GLY A O 1
ATOM 1030 N N . ILE A 1 133 ? 11.046 -10.732 -11.295 1.00 73.12 133 ILE A N 1
ATOM 1031 C CA . ILE A 1 133 ? 11.537 -9.633 -10.463 1.00 73.12 133 ILE A CA 1
ATOM 1032 C C . ILE A 1 133 ? 13.035 -9.508 -10.732 1.00 73.12 133 ILE A C 1
ATOM 1034 O O . ILE A 1 133 ? 13.805 -10.427 -10.456 1.00 73.12 133 ILE A O 1
ATOM 1038 N N . TYR A 1 134 ? 13.462 -8.370 -11.276 1.00 80.44 134 TYR A N 1
ATOM 1039 C CA . TYR A 1 134 ? 14.883 -8.066 -11.365 1.00 80.44 134 TYR A CA 1
ATOM 1040 C C . TYR A 1 134 ? 15.462 -7.991 -9.946 1.00 80.44 134 TYR A C 1
ATOM 1042 O O . TYR A 1 134 ? 15.059 -7.130 -9.170 1.00 80.44 134 TYR A O 1
ATOM 1050 N N . LEU A 1 135 ? 16.390 -8.889 -9.597 1.00 77.62 135 LEU A N 1
ATOM 1051 C CA . LEU A 1 135 ? 16.860 -9.072 -8.216 1.00 77.62 135 LEU A CA 1
ATOM 1052 C C . LEU A 1 135 ? 17.346 -7.770 -7.563 1.00 77.62 135 LEU A C 1
ATOM 1054 O O . LEU A 1 135 ? 17.087 -7.544 -6.386 1.00 77.62 135 LEU A O 1
ATOM 1058 N N . ALA A 1 136 ? 17.988 -6.877 -8.320 1.00 76.38 136 ALA A N 1
ATOM 1059 C CA . ALA A 1 136 ? 18.453 -5.609 -7.764 1.00 76.38 136 ALA A CA 1
ATOM 1060 C C . ALA A 1 136 ? 17.303 -4.673 -7.339 1.00 76.38 136 ALA A C 1
ATOM 1062 O O . ALA A 1 136 ? 17.501 -3.836 -6.464 1.00 76.38 136 ALA A O 1
ATOM 1063 N N . ALA A 1 137 ? 16.087 -4.848 -7.872 1.00 74.75 137 ALA A N 1
ATOM 1064 C CA . ALA A 1 137 ? 14.897 -4.138 -7.400 1.00 74.75 137 ALA A CA 1
ATOM 1065 C C . ALA A 1 137 ? 14.494 -4.541 -5.970 1.00 74.75 137 ALA A C 1
ATOM 1067 O O . ALA A 1 137 ? 13.881 -3.746 -5.263 1.00 74.75 137 ALA A O 1
ATOM 1068 N N . VAL A 1 138 ? 14.894 -5.730 -5.501 1.00 77.75 138 VAL A N 1
ATOM 1069 C CA . VAL A 1 138 ? 14.666 -6.171 -4.113 1.00 77.75 138 VAL A CA 1
ATOM 1070 C C . VAL A 1 138 ? 15.466 -5.325 -3.118 1.00 77.75 138 VAL A C 1
ATOM 1072 O O . VAL A 1 138 ? 15.032 -5.136 -1.985 1.00 77.75 138 VAL A O 1
ATOM 1075 N N . LEU A 1 139 ? 16.596 -4.743 -3.532 1.00 73.62 139 LEU A N 1
ATOM 1076 C CA . LEU A 1 139 ? 17.385 -3.850 -2.675 1.00 73.62 139 LEU A CA 1
ATOM 1077 C C . LEU A 1 139 ? 16.617 -2.574 -2.297 1.00 73.62 139 LEU A C 1
ATOM 1079 O O . LEU A 1 139 ? 16.879 -2.001 -1.244 1.00 73.62 139 LEU A O 1
ATOM 1083 N N . ALA A 1 140 ? 15.650 -2.157 -3.119 1.00 68.88 140 ALA A N 1
ATOM 1084 C CA . ALA A 1 140 ? 14.774 -1.026 -2.820 1.00 68.88 140 ALA A CA 1
ATOM 1085 C C . ALA A 1 140 ? 13.644 -1.376 -1.830 1.00 68.88 140 ALA A C 1
ATOM 1087 O O . ALA A 1 140 ? 13.021 -0.472 -1.290 1.00 68.88 140 ALA A O 1
ATOM 1088 N N . ILE A 1 141 ? 13.385 -2.665 -1.564 1.00 71.31 141 ILE A N 1
ATOM 1089 C CA . ILE A 1 141 ? 12.339 -3.122 -0.625 1.00 71.31 141 ILE A CA 1
ATOM 1090 C C . ILE A 1 141 ? 12.788 -2.971 0.838 1.00 71.31 141 ILE A C 1
ATOM 1092 O O . ILE A 1 141 ? 11.962 -2.860 1.733 1.00 71.31 141 ILE A O 1
ATOM 1096 N N . ARG A 1 142 ? 14.101 -2.981 1.098 1.00 58.34 142 ARG A N 1
ATOM 1097 C CA . ARG A 1 142 ? 14.683 -2.970 2.454 1.00 58.34 142 ARG A CA 1
ATOM 1098 C C . ARG A 1 142 ? 14.925 -1.569 3.038 1.00 58.34 142 ARG A C 1
ATOM 1100 O O . ARG A 1 142 ? 15.671 -1.466 4.008 1.00 58.34 142 ARG A O 1
ATOM 1107 N N . ARG A 1 143 ? 14.393 -0.514 2.421 1.00 55.69 143 ARG A N 1
ATOM 1108 C CA . ARG A 1 143 ? 14.608 0.871 2.862 1.00 55.69 143 ARG A CA 1
ATOM 1109 C C . ARG A 1 143 ? 13.445 1.389 3.683 1.00 55.69 143 ARG A C 1
ATOM 1111 O O . ARG A 1 143 ? 12.301 1.047 3.325 1.00 55.69 143 ARG A O 1
#

Foldseek 3Di:
DDPPDPPFLFADQDDDPVVVVVVLLVCLVVVNDDPDDDQDDDFPPCSVNVVLQSQLQNQPPDPPPVPCPDPSNVCSRLVRRPPDDDDDQFDDDPDDDDLVVRVVVLVVRVVVVSVVCSNVPDHGDPPPDDRDRPVSNVVVVVD

Sequence (143 aa):
MTRRGRADASPPAFRGHKELRAALSSALARETLPATVLIHGMPGCGKQSLALWLARIRLCTGDPAPCDRCTSCRLARRLEHPDIHWHFPLPRPKGNPSPQRLAELLETARHERLAEFRREPLRAEDGTGVKGIYLAAVLAIRR

Radius of gyration: 17.19 Å; chains: 1; bounding box: 49×35×42 Å